Protein AF-A0A0C2N3R7-F1 (afdb_monomer)

InterPro domains:
  IPR024445 ISXO2-like transposase domain [PF12762] (5-92)
  IPR024445 ISXO2-like transposase domain [SM01126] (2-96)
  IPR053164 IS1016-like transposase [PTHR47163] (2-93)

Structure (mmCIF, N/CA/C/O backbone):
data_AF-A0A0C2N3R7-F1
#
_entry.id   AF-A0A0C2N3R7-F1
#
loop_
_atom_site.group_PDB
_atom_site.id
_atom_site.type_symbol
_atom_site.label_atom_id
_atom_site.label_alt_id
_atom_site.label_comp_id
_atom_site.label_asym_id
_atom_site.label_entity_id
_atom_site.label_seq_id
_atom_site.pdbx_PDB_ins_code
_atom_site.Cartn_x
_atom_site.Cartn_y
_atom_site.Cartn_z
_atom_site.occupancy
_atom_site.B_iso_or_equiv
_atom_site.auth_seq_id
_atom_site.auth_comp_id
_atom_site.auth_asym_id
_atom_site.auth_atom_id
_atom_site.pdbx_PDB_model_num
ATOM 1 N N . MET A 1 1 ? 45.108 13.022 -2.548 1.00 35.56 1 MET A N 1
ATOM 2 C CA . MET A 1 1 ? 44.192 12.425 -3.546 1.00 35.56 1 MET A CA 1
ATOM 3 C C . MET A 1 1 ? 43.636 11.124 -2.966 1.00 35.56 1 MET A C 1
ATOM 5 O O . MET A 1 1 ? 44.212 10.068 -3.182 1.00 35.56 1 MET A O 1
ATOM 9 N N . GLY A 1 2 ? 42.599 11.207 -2.127 1.00 42.78 2 GLY A N 1
ATOM 10 C CA . GLY A 1 2 ? 42.003 10.032 -1.479 1.00 42.78 2 GLY A CA 1
ATOM 11 C C . GLY A 1 2 ? 40.991 9.378 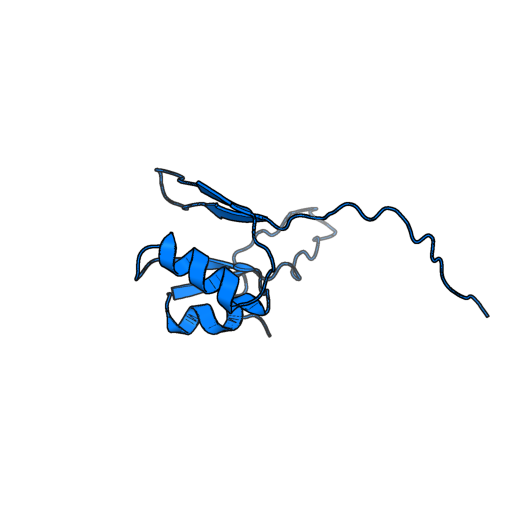-2.412 1.00 42.78 2 GLY A C 1
ATOM 12 O O . GLY A 1 2 ? 40.059 10.044 -2.853 1.00 42.78 2 GLY A O 1
ATOM 13 N N . LYS A 1 3 ? 41.196 8.104 -2.755 1.00 43.44 3 LYS A N 1
ATOM 14 C CA . LYS A 1 3 ? 40.253 7.316 -3.555 1.00 43.44 3 LYS A CA 1
ATOM 15 C C . LYS A 1 3 ? 39.644 6.232 -2.672 1.00 43.44 3 LYS A C 1
ATOM 17 O O . LYS A 1 3 ? 40.342 5.574 -1.908 1.00 43.44 3 LYS A O 1
ATOM 22 N N . ASN A 1 4 ? 38.321 6.155 -2.754 1.00 47.75 4 ASN A N 1
ATOM 23 C CA . ASN A 1 4 ? 37.422 5.522 -1.801 1.00 47.75 4 ASN A CA 1
ATOM 24 C C . ASN A 1 4 ? 37.512 3.992 -1.741 1.00 47.75 4 ASN A C 1
ATOM 26 O O . ASN A 1 4 ? 37.744 3.310 -2.736 1.00 47.75 4 ASN A O 1
ATOM 30 N N . LYS A 1 5 ? 37.205 3.515 -0.532 1.00 52.19 5 LYS A N 1
ATOM 31 C CA . LYS A 1 5 ? 36.884 2.157 -0.082 1.00 52.19 5 LYS A CA 1
ATOM 32 C C . LYS A 1 5 ? 35.940 1.430 -1.050 1.00 52.19 5 LYS A C 1
ATOM 34 O O . LYS A 1 5 ? 34.788 1.827 -1.209 1.00 52.19 5 LYS A O 1
ATOM 39 N N . GLN A 1 6 ? 36.417 0.349 -1.659 1.00 51.03 6 GLN A N 1
ATOM 40 C CA . GLN A 1 6 ? 35.585 -0.621 -2.372 1.00 51.03 6 GLN A CA 1
ATOM 41 C C . GLN A 1 6 ? 35.993 -2.035 -1.963 1.00 51.03 6 GLN A C 1
ATOM 43 O O . GLN A 1 6 ? 36.604 -2.758 -2.740 1.00 51.03 6 GLN A O 1
ATOM 48 N N . ASP A 1 7 ? 35.606 -2.436 -0.753 1.00 45.16 7 ASP A N 1
ATOM 49 C CA . ASP A 1 7 ? 35.416 -3.858 -0.469 1.00 45.16 7 ASP A CA 1
ATOM 50 C C . ASP A 1 7 ? 34.040 -4.252 -1.004 1.00 45.16 7 ASP A C 1
ATOM 52 O O . ASP A 1 7 ? 33.001 -4.076 -0.365 1.00 45.16 7 ASP A O 1
ATOM 56 N N . ARG A 1 8 ? 34.042 -4.709 -2.257 1.00 53.34 8 ARG A N 1
ATOM 57 C CA . ARG A 1 8 ? 32.922 -5.403 -2.888 1.00 53.34 8 ARG A CA 1
ATOM 58 C C . ARG A 1 8 ? 33.077 -6.889 -2.603 1.00 53.34 8 ARG A C 1
ATOM 60 O O . ARG A 1 8 ? 34.073 -7.465 -3.024 1.00 53.34 8 ARG A O 1
ATOM 67 N N . GLY A 1 9 ? 32.054 -7.525 -2.034 1.00 50.56 9 GLY A N 1
ATOM 68 C CA . GLY A 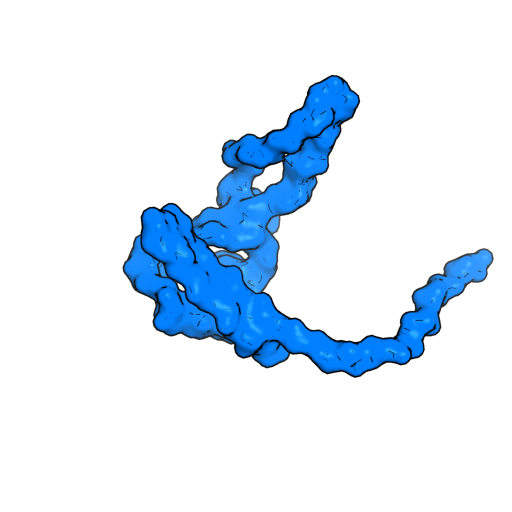1 9 ? 31.873 -8.953 -2.300 1.00 50.56 9 GLY A CA 1
ATOM 69 C C . GLY A 1 9 ? 31.274 -9.803 -1.195 1.00 50.56 9 GLY A C 1
ATOM 70 O O . GLY A 1 9 ? 31.885 -10.779 -0.798 1.00 50.56 9 GLY A O 1
ATOM 71 N N . HIS A 1 10 ? 30.037 -9.522 -0.795 1.00 49.59 10 HIS A N 1
ATOM 72 C CA . HIS A 1 10 ? 29.099 -10.605 -0.500 1.00 49.59 10 HIS A CA 1
ATOM 73 C C . HIS A 1 10 ? 27.800 -10.269 -1.229 1.00 49.59 10 HIS A C 1
ATOM 75 O O . HIS A 1 10 ? 27.057 -9.384 -0.798 1.00 49.59 10 HIS A O 1
ATOM 81 N N . SER A 1 11 ? 27.536 -10.925 -2.365 1.00 54.06 11 SER A N 1
ATOM 82 C CA . SER A 1 11 ? 26.206 -10.889 -2.976 1.00 54.06 11 SER A CA 1
ATOM 83 C C . SER A 1 11 ? 25.269 -11.721 -2.103 1.00 54.06 11 SER A C 1
ATOM 85 O O . SER A 1 11 ? 24.961 -12.875 -2.393 1.00 54.06 11 SER A O 1
ATOM 87 N N . VAL A 1 12 ? 24.840 -11.154 -0.980 1.00 59.28 12 VAL A N 1
ATOM 88 C CA . VAL A 1 12 ? 23.605 -11.614 -0.354 1.00 59.28 12 VAL A CA 1
ATOM 89 C C . VAL A 1 12 ? 22.521 -11.365 -1.391 1.00 59.28 12 VAL A C 1
ATOM 91 O O . VAL A 1 12 ? 22.350 -10.227 -1.830 1.00 59.28 12 VAL A O 1
ATOM 94 N N . ASN A 1 13 ? 21.853 -12.425 -1.834 1.00 63.44 13 ASN A N 1
ATOM 95 C CA . ASN A 1 13 ? 20.654 -12.302 -2.644 1.00 63.44 13 ASN A CA 1
ATOM 96 C C . ASN A 1 13 ? 19.612 -11.611 -1.752 1.00 63.44 13 ASN A C 1
ATOM 98 O O . ASN A 1 13 ? 19.046 -12.232 -0.854 1.00 63.44 13 ASN A O 1
ATOM 102 N N . ARG A 1 14 ? 19.508 -10.282 -1.855 1.00 72.62 14 ARG A N 1
ATOM 103 C CA . ARG A 1 14 ? 18.662 -9.482 -0.968 1.00 72.62 14 ARG A CA 1
ATOM 104 C C . ARG A 1 14 ? 17.244 -9.545 -1.510 1.00 72.62 14 ARG A C 1
ATOM 106 O O . ARG A 1 14 ? 16.927 -8.838 -2.461 1.00 72.62 14 ARG A O 1
ATOM 113 N N . ALA A 1 15 ? 16.426 -10.386 -0.890 1.00 85.88 15 ALA A N 1
ATOM 114 C CA . ALA A 1 15 ? 14.985 -10.348 -1.062 1.00 85.88 15 ALA A CA 1
ATOM 115 C C . ALA A 1 15 ? 14.445 -9.014 -0.526 1.00 85.88 15 ALA A C 1
ATOM 117 O O . ALA A 1 15 ? 14.855 -8.548 0.543 1.00 85.88 15 ALA A O 1
ATOM 118 N N . TRP A 1 16 ? 13.540 -8.393 -1.276 1.00 90.88 16 TRP A N 1
ATOM 119 C CA . TRP A 1 16 ? 12.756 -7.265 -0.793 1.00 90.88 16 TRP A CA 1
ATOM 120 C C . TRP A 1 16 ? 11.453 -7.799 -0.220 1.00 90.88 16 TRP A C 1
ATOM 122 O O . TRP A 1 16 ? 10.860 -8.711 -0.783 1.00 90.88 16 TRP A O 1
ATOM 132 N N . VAL A 1 17 ? 10.996 -7.224 0.885 1.00 92.31 17 VAL A N 1
ATOM 133 C CA . VAL A 1 17 ? 9.706 -7.572 1.484 1.00 92.31 17 VAL A CA 1
ATOM 134 C C . VAL A 1 17 ? 8.897 -6.296 1.621 1.00 92.31 17 VAL A C 1
ATOM 136 O O . VAL A 1 17 ? 9.383 -5.312 2.180 1.00 92.31 17 VAL A O 1
ATOM 139 N N . HIS A 1 18 ? 7.677 -6.320 1.097 1.00 92.94 18 HIS A N 1
ATOM 140 C CA . HIS A 1 18 ? 6.660 -5.312 1.358 1.00 92.94 18 HIS A CA 1
ATOM 141 C C . HIS A 1 18 ? 5.817 -5.763 2.547 1.00 92.94 18 HIS A C 1
ATOM 143 O O . HIS A 1 18 ? 5.388 -6.917 2.601 1.00 92.94 18 HIS A O 1
ATOM 149 N N . GLY A 1 19 ? 5.617 -4.874 3.515 1.00 93.94 19 GLY A N 1
ATOM 150 C CA . GLY A 1 19 ? 4.902 -5.184 4.744 1.00 93.94 19 GLY A CA 1
ATOM 151 C C . GLY A 1 19 ? 3.931 -4.075 5.099 1.00 93.94 19 GLY A C 1
ATOM 152 O O . GLY A 1 19 ? 4.353 -2.932 5.259 1.00 93.94 19 GLY A O 1
ATOM 153 N N . ASP A 1 20 ? 2.664 -4.435 5.272 1.00 94.44 20 ASP A N 1
ATOM 154 C CA . ASP A 1 20 ? 1.608 -3.517 5.689 1.00 94.44 20 ASP A CA 1
ATOM 155 C C . ASP A 1 20 ? 0.947 -4.009 6.974 1.00 94.44 20 ASP A C 1
ATOM 157 O O . ASP A 1 20 ? 0.832 -5.211 7.235 1.00 94.44 20 ASP A O 1
ATOM 161 N N . VAL A 1 21 ? 0.501 -3.044 7.777 1.00 94.38 21 VAL A N 1
ATOM 162 C CA . VAL A 1 21 ? -0.218 -3.282 9.025 1.00 94.38 21 VAL A CA 1
ATOM 163 C C . VAL A 1 21 ? -1.467 -2.416 9.080 1.00 94.38 21 VAL A C 1
ATOM 165 O O . VAL A 1 21 ? -1.424 -1.197 8.898 1.00 94.38 21 VAL A O 1
ATOM 168 N N . GLU A 1 22 ? -2.588 -3.057 9.367 1.00 93.44 22 GLU A N 1
ATOM 169 C CA . GLU A 1 22 ? -3.859 -2.403 9.609 1.00 93.44 22 GLU A CA 1
ATOM 170 C C . GLU A 1 22 ? -3.823 -1.692 10.969 1.00 93.44 22 GLU A C 1
ATOM 172 O O . GLU A 1 22 ? -3.461 -2.272 11.995 1.00 93.44 22 GLU A O 1
ATOM 177 N N . ARG A 1 23 ? -4.198 -0.409 10.990 1.00 90.69 23 ARG A N 1
ATOM 178 C CA . ARG A 1 23 ? -4.218 0.423 12.207 1.00 90.69 23 ARG A CA 1
ATOM 179 C C . ARG A 1 23 ? -5.594 0.455 12.879 1.00 90.69 23 ARG A C 1
ATOM 181 O O . ARG A 1 23 ? -6.016 1.499 13.369 1.00 90.69 23 ARG A O 1
ATOM 188 N N . THR A 1 24 ? -6.282 -0.677 12.894 1.00 91.06 24 THR A N 1
ATOM 189 C CA . THR A 1 24 ? -7.538 -0.896 13.624 1.00 91.06 24 THR A CA 1
ATOM 190 C C . THR A 1 24 ? -7.288 -1.775 14.855 1.00 91.06 24 THR A C 1
ATOM 192 O O . THR A 1 24 ? -6.139 -2.083 15.189 1.00 91.06 24 THR A O 1
ATOM 195 N N . GLU A 1 25 ? -8.343 -2.177 15.565 1.00 92.25 25 GLU A N 1
ATOM 196 C CA . GLU A 1 25 ? -8.218 -3.096 16.702 1.00 92.25 25 GLU A CA 1
ATOM 197 C C . GLU A 1 25 ? -7.791 -4.504 16.266 1.00 92.25 25 GLU A C 1
ATOM 199 O O . GLU A 1 25 ? -7.069 -5.183 16.997 1.00 92.25 25 GLU A O 1
ATOM 204 N N . GLU A 1 26 ? -8.160 -4.914 15.050 1.00 93.00 26 GLU A N 1
ATOM 205 C CA . GLU A 1 26 ? -7.861 -6.229 14.485 1.00 93.00 26 GLU A CA 1
ATOM 206 C C . GLU A 1 26 ? -6.378 -6.406 14.138 1.00 93.00 26 GLU A C 1
ATOM 208 O O . GLU A 1 26 ? -5.888 -7.537 14.138 1.00 93.00 26 GLU A O 1
ATOM 213 N N . ARG A 1 27 ? -5.660 -5.305 13.857 1.00 91.12 27 ARG A N 1
ATOM 214 C CA . ARG A 1 27 ? -4.201 -5.265 13.624 1.00 91.12 27 ARG A CA 1
ATOM 215 C C . ARG A 1 27 ? -3.696 -6.323 12.641 1.00 91.12 27 ARG A C 1
ATOM 217 O O . ARG A 1 27 ? -2.650 -6.941 12.859 1.00 91.12 27 ARG A O 1
ATOM 224 N N . ARG A 1 28 ? -4.439 -6.557 11.560 1.00 93.44 28 ARG A N 1
ATOM 225 C CA . ARG A 1 28 ? -4.029 -7.514 10.529 1.00 93.44 28 ARG A CA 1
ATOM 226 C C . ARG A 1 28 ? -2.742 -7.038 9.871 1.00 93.44 28 ARG A C 1
ATOM 228 O O . ARG A 1 28 ? -2.533 -5.842 9.683 1.00 93.44 28 ARG A O 1
ATOM 235 N N . LEU A 1 29 ? -1.879 -7.981 9.521 1.00 94.56 29 LEU A N 1
ATOM 236 C CA . LEU A 1 29 ? -0.610 -7.694 8.867 1.00 94.56 29 LEU A CA 1
ATOM 237 C C . LEU A 1 29 ? -0.370 -8.680 7.734 1.00 94.56 29 LEU A C 1
ATOM 239 O O . LEU A 1 29 ? -0.757 -9.847 7.827 1.00 94.56 29 LEU A O 1
ATOM 243 N N . PHE A 1 30 ? 0.303 -8.218 6.689 1.00 93.50 30 PHE A N 1
ATOM 244 C CA . PHE A 1 30 ? 0.822 -9.094 5.651 1.00 93.50 30 PHE A CA 1
ATOM 245 C C . PHE A 1 30 ? 2.246 -8.700 5.280 1.00 93.50 30 PHE A C 1
ATOM 247 O O . PHE A 1 30 ? 2.638 -7.539 5.375 1.00 93.50 30 PHE A O 1
ATOM 254 N N . LEU A 1 31 ? 3.020 -9.709 4.889 1.00 95.00 31 LEU A N 1
ATOM 255 C CA . LEU A 1 31 ? 4.418 -9.609 4.493 1.00 95.00 31 LEU A CA 1
ATOM 256 C C . LEU A 1 31 ? 4.560 -10.387 3.191 1.00 95.00 31 LEU A C 1
ATOM 258 O O . LEU A 1 31 ? 4.283 -11.586 3.158 1.00 95.00 31 LEU A O 1
ATO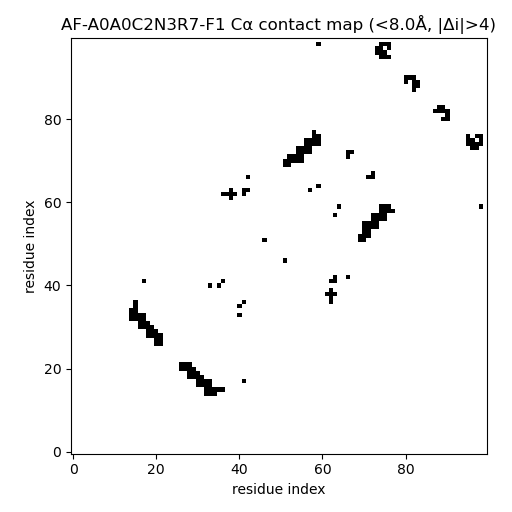M 262 N N . ILE A 1 32 ? 4.947 -9.704 2.122 1.00 94.12 32 ILE A N 1
ATOM 263 C CA . ILE A 1 32 ? 5.042 -10.284 0.783 1.00 94.12 32 ILE A CA 1
ATOM 264 C C . ILE A 1 32 ? 6.445 -10.027 0.259 1.00 94.12 32 ILE A C 1
ATOM 266 O O . ILE A 1 32 ? 6.897 -8.885 0.211 1.00 94.12 32 ILE A O 1
ATOM 270 N N . GLU A 1 33 ? 7.141 -11.094 -0.125 1.00 94.62 33 GLU A N 1
ATOM 271 C CA . GLU A 1 33 ? 8.391 -10.965 -0.865 1.00 94.62 33 GLU A CA 1
ATOM 272 C C . GLU A 1 33 ? 8.097 -10.395 -2.256 1.00 94.62 33 GLU A C 1
ATOM 274 O O . GLU A 1 33 ? 7.210 -10.878 -2.962 1.00 94.62 33 GLU A O 1
ATOM 279 N N . VAL A 1 34 ? 8.835 -9.357 -2.643 1.00 93.06 34 VAL A N 1
ATOM 280 C CA . VAL A 1 34 ? 8.652 -8.658 -3.913 1.00 93.06 34 VAL A CA 1
ATOM 281 C C . VAL A 1 34 ? 9.919 -8.741 -4.760 1.00 93.06 34 VAL A C 1
ATOM 283 O O . VAL A 1 34 ? 11.026 -8.587 -4.234 1.00 93.06 34 VAL A O 1
ATOM 286 N N . PRO A 1 35 ? 9.787 -8.955 -6.081 1.00 90.50 35 PRO A N 1
ATOM 287 C CA . PRO A 1 35 ? 10.941 -9.023 -6.974 1.00 90.50 35 PRO A CA 1
ATOM 288 C C . PRO A 1 35 ? 11.629 -7.658 -7.122 1.00 90.50 35 PRO A C 1
ATOM 290 O O . PRO A 1 35 ? 12.841 -7.582 -7.323 1.00 90.50 35 PRO A O 1
ATOM 293 N N . ASP A 1 36 ? 10.864 -6.572 -6.991 1.00 91.12 36 ASP A N 1
ATOM 294 C CA . ASP A 1 36 ? 11.338 -5.198 -7.049 1.00 91.12 36 ASP A CA 1
ATOM 295 C C . ASP A 1 36 ? 10.431 -4.256 -6.242 1.00 91.12 36 ASP A C 1
ATOM 297 O O . ASP A 1 36 ? 9.377 -4.638 -5.738 1.00 91.12 36 ASP A O 1
ATOM 301 N N . ARG A 1 37 ? 10.864 -3.000 -6.110 1.00 90.88 37 ARG A N 1
ATOM 302 C CA . ARG A 1 37 ? 10.123 -1.929 -5.425 1.00 90.88 37 ARG A CA 1
ATOM 303 C C . ARG A 1 37 ? 9.540 -0.917 -6.410 1.00 90.88 37 ARG A C 1
ATOM 305 O O . ARG A 1 37 ? 9.483 0.277 -6.105 1.00 90.88 37 ARG A O 1
ATOM 312 N N . THR A 1 38 ? 9.213 -1.349 -7.626 1.00 92.94 38 THR A N 1
ATOM 313 C CA . THR A 1 38 ? 8.592 -0.458 -8.609 1.00 92.94 38 THR A CA 1
ATOM 314 C C . THR A 1 38 ? 7.183 -0.086 -8.163 1.00 92.94 38 THR A C 1
ATOM 316 O O . THR A 1 38 ? 6.527 -0.824 -7.430 1.00 92.94 38 THR A O 1
ATOM 319 N N . GLU A 1 39 ? 6.712 1.073 -8.612 1.00 92.56 39 GLU A N 1
ATOM 320 C CA . GLU A 1 39 ? 5.341 1.521 -8.365 1.00 92.56 39 GLU A CA 1
ATOM 321 C C . GLU A 1 39 ? 4.313 0.479 -8.815 1.00 92.56 39 GLU A C 1
ATOM 323 O O . GLU A 1 39 ? 3.398 0.169 -8.062 1.00 92.56 39 GLU A O 1
ATOM 328 N N . ALA A 1 40 ? 4.494 -0.117 -9.998 1.00 94.25 40 ALA A N 1
ATOM 329 C CA . ALA A 1 40 ? 3.575 -1.120 -10.529 1.00 94.25 40 ALA A CA 1
ATOM 330 C C . ALA A 1 40 ? 3.447 -2.340 -9.600 1.00 94.25 40 ALA A C 1
ATOM 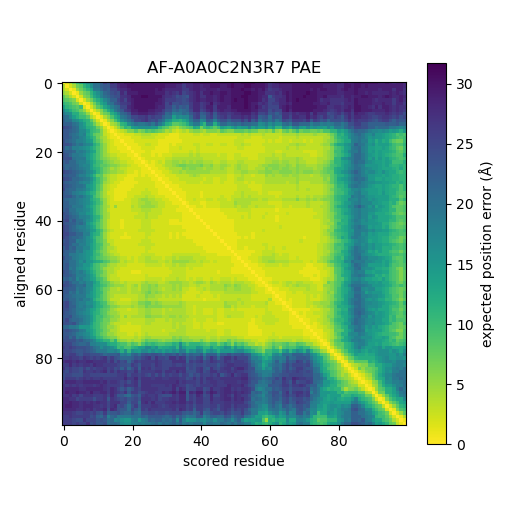332 O O . ALA A 1 40 ? 2.330 -2.770 -9.305 1.00 94.25 40 ALA A O 1
ATOM 333 N N . THR A 1 41 ? 4.573 -2.861 -9.101 1.00 94.31 41 THR A N 1
ATOM 334 C CA . THR A 1 41 ? 4.595 -3.994 -8.165 1.00 94.31 41 THR A CA 1
ATOM 335 C C . THR A 1 41 ? 3.902 -3.640 -6.851 1.00 94.31 41 THR A C 1
ATOM 337 O O . THR A 1 41 ? 3.003 -4.359 -6.413 1.00 94.31 41 THR A O 1
ATOM 340 N N . LEU A 1 42 ? 4.271 -2.512 -6.235 1.00 94.12 42 LEU A N 1
ATOM 341 C CA . LEU A 1 42 ? 3.723 -2.105 -4.936 1.00 94.12 42 LEU A CA 1
ATOM 342 C C . LEU A 1 42 ? 2.234 -1.749 -5.026 1.00 94.12 42 LEU A C 1
ATOM 344 O O . LEU A 1 42 ? 1.446 -2.193 -4.195 1.00 94.12 42 LEU A O 1
ATOM 348 N N . LEU A 1 43 ? 1.821 -1.020 -6.063 1.00 93.31 43 LEU A N 1
ATOM 349 C CA . LEU A 1 43 ? 0.419 -0.679 -6.295 1.00 93.31 43 LEU A CA 1
ATOM 350 C C . LEU A 1 43 ? -0.432 -1.929 -6.557 1.00 93.31 43 LEU A C 1
ATOM 352 O O . LEU A 1 43 ? -1.559 -2.012 -6.071 1.00 93.31 43 LEU A O 1
ATOM 356 N N . GLY A 1 44 ? 0.099 -2.910 -7.294 1.00 94.38 44 GLY A N 1
ATOM 357 C CA . GLY A 1 44 ? -0.573 -4.1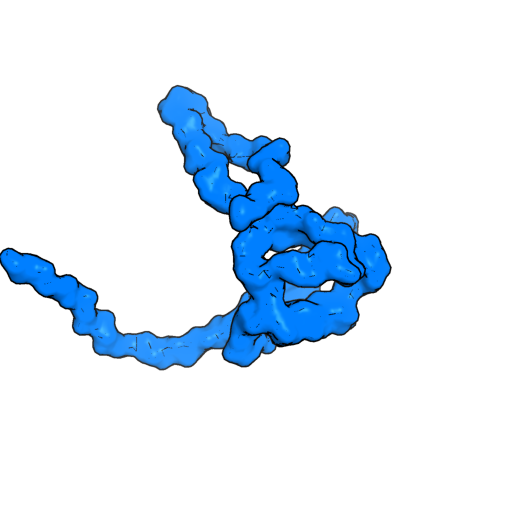91 -7.523 1.00 94.38 44 GLY A CA 1
ATOM 358 C C . GLY A 1 44 ? -0.825 -4.956 -6.223 1.00 94.38 44 GLY A C 1
ATOM 359 O O . GLY A 1 44 ? -1.933 -5.450 -5.997 1.00 94.38 44 GLY A O 1
ATOM 360 N N . ILE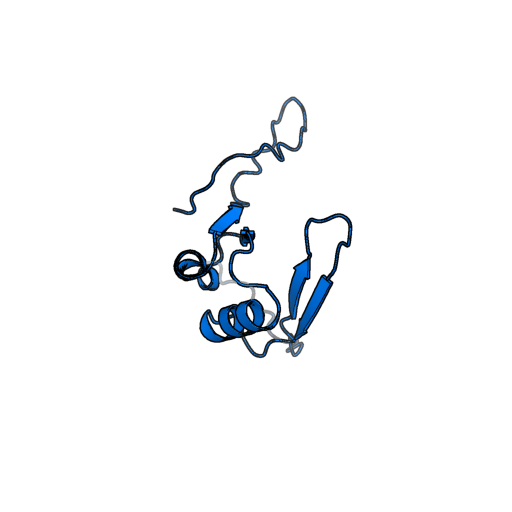 A 1 45 ? 0.171 -4.992 -5.336 1.00 95.31 45 ILE A N 1
ATOM 361 C CA . ILE A 1 45 ? 0.054 -5.613 -4.010 1.00 95.31 45 ILE A CA 1
ATOM 362 C C . ILE A 1 45 ? -0.979 -4.873 -3.162 1.00 95.31 45 ILE A C 1
ATOM 364 O O . ILE A 1 45 ? -1.915 -5.492 -2.657 1.00 95.31 45 ILE A O 1
ATOM 368 N N . ILE A 1 46 ? -0.867 -3.548 -3.066 1.00 94.62 46 ILE A N 1
ATOM 369 C CA . ILE A 1 46 ? -1.792 -2.720 -2.287 1.00 94.62 46 ILE A CA 1
ATOM 370 C C . ILE A 1 46 ? -3.231 -2.928 -2.765 1.00 94.62 46 ILE A C 1
ATOM 372 O O . ILE A 1 46 ? -4.104 -3.202 -1.955 1.00 94.62 46 ILE A O 1
ATOM 376 N N . ARG A 1 47 ? -3.495 -2.910 -4.074 1.00 94.06 47 ARG A N 1
ATOM 377 C CA . ARG A 1 47 ? -4.851 -3.140 -4.609 1.00 94.06 47 ARG A CA 1
ATOM 378 C C . ARG A 1 47 ? -5.404 -4.534 -4.351 1.00 94.06 47 ARG A C 1
ATOM 380 O O . ARG A 1 47 ? -6.618 -4.700 -4.293 1.00 94.06 47 ARG A O 1
ATOM 387 N N . THR A 1 48 ? -4.530 -5.524 -4.221 1.00 95.50 48 THR A N 1
ATOM 388 C CA . THR A 1 48 ? -4.932 -6.906 -3.943 1.00 95.50 48 THR A CA 1
ATOM 389 C C . THR A 1 48 ? -5.306 -7.092 -2.473 1.00 95.50 48 THR A C 1
ATOM 391 O O . THR A 1 48 ? -6.224 -7.849 -2.165 1.00 95.50 48 THR A O 1
ATOM 394 N N . HIS A 1 49 ? -4.613 -6.399 -1.565 1.00 93.69 49 HIS A N 1
ATOM 395 C CA . HIS A 1 49 ? -4.714 -6.641 -0.123 1.00 93.69 49 HIS A CA 1
ATOM 396 C C . HIS A 1 49 ? -5.403 -5.524 0.672 1.00 93.69 49 HIS A C 1
ATOM 398 O O . HIS A 1 49 ? -5.842 -5.765 1.795 1.00 93.69 49 HIS A O 1
ATOM 404 N N . VAL A 1 50 ? -5.529 -4.321 0.110 1.00 92.62 50 VAL A N 1
ATOM 405 C CA . VAL A 1 50 ? -6.125 -3.147 0.755 1.00 92.62 50 VAL A CA 1
ATOM 406 C C . VAL A 1 50 ? -7.449 -2.803 0.087 1.00 92.62 50 VAL A C 1
ATOM 408 O O . VAL A 1 50 ? -7.525 -2.566 -1.122 1.00 92.62 50 VAL A O 1
ATOM 411 N N . LEU A 1 51 ? -8.501 -2.731 0.901 1.00 92.50 51 LEU A N 1
ATOM 412 C CA . LEU A 1 51 ? -9.850 -2.437 0.432 1.00 92.50 51 LEU A CA 1
ATOM 413 C C . LEU A 1 51 ? -9.935 -1.034 -0.199 1.00 92.50 51 LEU A C 1
ATOM 415 O O . LEU A 1 51 ? -9.370 -0.083 0.354 1.00 92.50 51 LEU A O 1
ATOM 419 N N . PRO A 1 52 ? -10.672 -0.864 -1.312 1.00 92.25 52 PRO A N 1
ATOM 420 C CA . PRO A 1 52 ? -10.955 0.454 -1.877 1.00 92.25 52 PRO A CA 1
ATOM 421 C C . PRO A 1 52 ? -11.565 1.405 -0.840 1.00 92.25 52 PRO A C 1
ATOM 423 O O . PRO A 1 52 ? -12.414 1.002 -0.047 1.00 92.25 52 PRO A O 1
ATOM 426 N N . GLY A 1 53 ? -11.137 2.669 -0.848 1.00 90.31 53 GLY A N 1
ATOM 427 C CA . GLY A 1 53 ? -11.582 3.678 0.123 1.00 90.31 53 GLY A CA 1
ATOM 428 C C . GLY A 1 53 ? -10.850 3.645 1.472 1.00 90.31 53 GLY A C 1
ATOM 429 O O . GLY A 1 53 ? -11.139 4.469 2.335 1.00 90.31 53 GLY A O 1
ATOM 430 N N . SER A 1 54 ? -9.887 2.736 1.660 1.00 92.75 54 SER A N 1
ATOM 431 C CA . SER A 1 54 ? -9.017 2.734 2.844 1.00 92.75 54 SER A CA 1
ATOM 432 C C . SER A 1 54 ? -8.072 3.940 2.858 1.00 92.75 54 SER A C 1
ATOM 434 O O . SER A 1 54 ? -7.671 4.448 1.807 1.00 92.75 54 SER A O 1
ATOM 436 N N . ILE A 1 55 ? -7.662 4.353 4.059 1.00 94.50 55 ILE A N 1
ATOM 437 C CA . ILE A 1 55 ? -6.625 5.371 4.255 1.00 94.50 55 ILE A CA 1
ATOM 438 C C . ILE A 1 55 ? -5.270 4.674 4.361 1.00 94.50 55 ILE A C 1
ATOM 440 O O . ILE A 1 55 ? -5.065 3.849 5.252 1.00 94.50 55 ILE A O 1
ATOM 444 N N . ILE A 1 56 ? -4.335 5.029 3.484 1.00 93.88 56 ILE A N 1
ATOM 445 C CA . ILE A 1 56 ? -2.986 4.458 3.472 1.00 93.88 56 ILE A CA 1
ATOM 446 C C . ILE A 1 56 ? -1.997 5.480 4.028 1.00 93.88 56 ILE A C 1
ATOM 448 O O . ILE A 1 56 ? -2.039 6.655 3.674 1.00 93.88 56 ILE A O 1
ATOM 452 N N . MET A 1 57 ? -1.086 5.028 4.893 1.00 92.19 57 MET A N 1
ATOM 453 C CA . MET A 1 57 ? -0.005 5.851 5.433 1.00 92.19 57 MET A CA 1
ATOM 454 C C . MET A 1 57 ? 1.349 5.222 5.097 1.00 92.19 57 MET A C 1
ATOM 456 O O . MET A 1 57 ? 1.695 4.206 5.695 1.00 92.19 57 MET A O 1
ATOM 460 N N . THR A 1 58 ? 2.122 5.818 4.186 1.00 90.62 58 THR A N 1
ATOM 461 C CA . THR A 1 58 ? 3.468 5.324 3.813 1.00 90.62 58 THR A CA 1
ATOM 462 C C . THR A 1 58 ? 4.540 6.382 4.045 1.00 90.62 58 THR A C 1
ATOM 464 O O . THR A 1 58 ? 4.240 7.526 4.378 1.00 90.62 58 THR A O 1
ATOM 467 N N . ASP A 1 59 ? 5.808 6.024 3.867 1.00 85.94 59 ASP A N 1
ATOM 468 C CA . ASP A 1 59 ? 6.882 7.009 3.753 1.00 85.94 59 ASP A CA 1
ATOM 469 C C . ASP A 1 59 ? 6.816 7.764 2.407 1.00 85.94 59 ASP A C 1
ATOM 471 O O . ASP A 1 59 ? 6.021 7.444 1.518 1.00 85.94 59 ASP A O 1
ATOM 475 N N . CYS A 1 60 ? 7.668 8.781 2.254 1.00 84.06 60 CYS A N 1
ATOM 476 C CA . CYS A 1 60 ? 7.827 9.568 1.024 1.00 84.06 60 CYS A CA 1
ATOM 477 C C . CYS A 1 60 ? 8.572 8.820 -0.105 1.00 84.06 60 CYS A C 1
ATOM 479 O O . CYS A 1 60 ? 9.326 9.429 -0.869 1.00 84.06 60 CYS A O 1
ATOM 481 N N . PHE A 1 61 ? 8.444 7.494 -0.211 1.00 86.44 61 PHE A N 1
ATOM 482 C CA . PHE A 1 61 ? 9.120 6.748 -1.267 1.00 86.44 61 PHE A CA 1
ATOM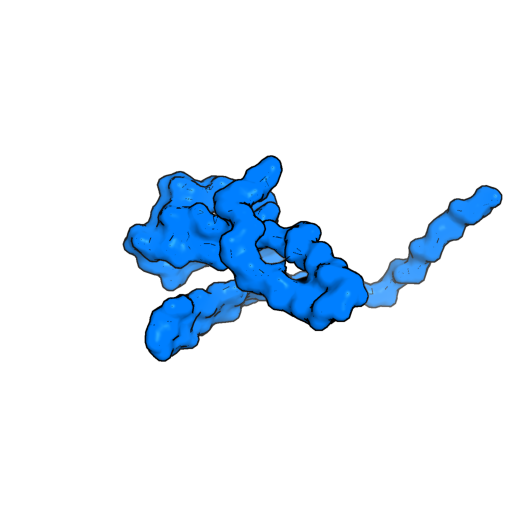 483 C C . PHE A 1 61 ? 8.473 7.003 -2.637 1.00 86.44 61 PHE A C 1
ATOM 485 O O . PHE A 1 61 ? 7.255 6.955 -2.784 1.00 86.44 61 PHE A O 1
ATOM 492 N N . ARG A 1 62 ? 9.297 7.240 -3.672 1.00 85.88 62 ARG A N 1
ATOM 493 C CA . ARG A 1 62 ? 8.836 7.655 -5.015 1.00 85.88 62 ARG A CA 1
ATOM 494 C C . ARG A 1 62 ? 7.793 6.715 -5.618 1.00 85.88 62 ARG A C 1
ATOM 496 O O . ARG A 1 62 ? 6.890 7.176 -6.304 1.00 85.88 62 ARG A O 1
ATOM 503 N N . SER A 1 63 ? 7.902 5.417 -5.354 1.00 88.31 63 SER A N 1
ATOM 504 C CA . SER A 1 63 ? 6.967 4.415 -5.874 1.00 88.31 63 SER A CA 1
ATOM 505 C C . SER A 1 63 ? 5.553 4.516 -5.286 1.00 88.31 63 SER A C 1
ATOM 507 O O . SER A 1 63 ? 4.668 3.813 -5.752 1.00 88.31 63 SER A O 1
ATOM 509 N N . TYR A 1 64 ? 5.327 5.365 -4.281 1.00 89.44 64 TYR A N 1
ATOM 510 C CA . TYR A 1 64 ? 4.011 5.632 -3.698 1.00 89.44 64 TYR A CA 1
ATOM 511 C C . TYR A 1 64 ? 3.368 6.928 -4.203 1.00 89.44 64 TYR A C 1
ATOM 513 O O . TYR A 1 64 ? 2.248 7.231 -3.806 1.00 89.44 64 TYR A O 1
ATOM 521 N N . HIS A 1 65 ? 4.034 7.687 -5.080 1.00 84.75 65 HIS A N 1
ATOM 522 C CA . HIS A 1 65 ? 3.573 9.009 -5.520 1.00 84.75 65 HIS A CA 1
ATOM 523 C C . HIS A 1 65 ? 2.137 8.998 -6.078 1.00 84.75 65 HIS A C 1
ATOM 525 O O . HIS A 1 65 ? 1.332 9.866 -5.745 1.00 84.75 65 HIS A O 1
ATOM 531 N N . ASN A 1 66 ? 1.787 7.972 -6.858 1.00 87.44 66 ASN A N 1
ATOM 532 C CA . ASN A 1 66 ? 0.477 7.874 -7.507 1.00 87.44 66 ASN A CA 1
ATOM 533 C C . ASN A 1 66 ? -0.580 7.147 -6.652 1.00 87.44 66 ASN A C 1
ATOM 535 O O . ASN A 1 66 ? -1.682 6.881 -7.127 1.00 87.44 66 ASN A O 1
ATOM 539 N N . LEU A 1 67 ? -0.301 6.831 -5.377 1.00 89.31 67 LEU A N 1
ATOM 540 C CA . LEU A 1 67 ? -1.311 6.228 -4.493 1.00 89.31 67 LEU A CA 1
ATOM 541 C C . LEU A 1 67 ? -2.516 7.146 -4.264 1.00 89.31 67 LEU A C 1
ATOM 543 O O . LEU A 1 67 ? -3.630 6.642 -4.121 1.00 89.31 67 LEU A O 1
ATOM 547 N N . ASN A 1 68 ? -2.304 8.465 -4.292 1.00 88.69 68 ASN A N 1
ATOM 548 C CA . ASN A 1 68 ? -3.358 9.474 -4.160 1.00 88.69 68 ASN A CA 1
ATOM 549 C C . ASN A 1 68 ? -4.439 9.384 -5.251 1.00 88.69 68 ASN A C 1
ATOM 551 O O . ASN A 1 68 ? -5.548 9.869 -5.049 1.00 88.69 68 ASN A O 1
ATOM 555 N N . GLU A 1 69 ? -4.151 8.751 -6.393 1.00 89.56 69 GLU A N 1
ATOM 556 C CA . GLU A 1 69 ? -5.146 8.529 -7.448 1.00 89.56 69 GLU A CA 1
ATOM 557 C C . GLU A 1 69 ? -6.176 7.447 -7.075 1.00 8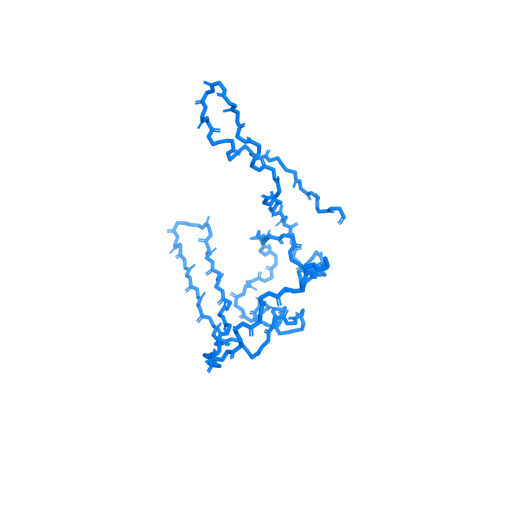9.56 69 GLU A C 1
ATOM 559 O O . GLU A 1 69 ? -7.255 7.390 -7.664 1.00 89.56 69 GLU A O 1
ATOM 564 N N . PHE A 1 70 ? -5.857 6.577 -6.109 1.00 90.44 70 PHE A N 1
ATOM 565 C CA . PHE A 1 70 ? -6.655 5.386 -5.785 1.00 90.44 70 PHE A CA 1
ATOM 566 C C . PHE A 1 70 ? -7.096 5.315 -4.321 1.00 90.44 70 PHE A C 1
ATOM 568 O O . PHE A 1 70 ? -8.108 4.682 -4.018 1.00 90.44 70 PHE A O 1
ATOM 575 N N . TYR A 1 71 ? -6.351 5.951 -3.417 1.00 93.56 71 TYR A N 1
ATOM 576 C CA . TYR A 1 71 ? -6.571 5.913 -1.975 1.00 93.56 71 TYR A CA 1
ATOM 577 C C . TYR A 1 71 ? -6.419 7.304 -1.369 1.00 93.56 71 TYR A C 1
ATOM 579 O O . TYR A 1 71 ? -5.687 8.148 -1.882 1.00 93.56 71 TYR A O 1
ATOM 587 N N . THR A 1 72 ? -7.048 7.525 -0.214 1.00 93.38 72 THR A N 1
ATOM 588 C CA . THR A 1 72 ? -6.669 8.651 0.644 1.00 93.38 72 THR A CA 1
ATOM 589 C C . THR A 1 72 ? -5.303 8.337 1.241 1.00 93.38 72 THR A C 1
ATOM 591 O O . THR A 1 72 ? -5.186 7.475 2.114 1.00 93.38 72 THR A O 1
ATOM 594 N N . HIS A 1 73 ? -4.261 8.990 0.733 1.00 91.75 73 HIS A N 1
ATOM 595 C CA . HIS A 1 73 ? -2.882 8.669 1.071 1.00 91.75 73 HIS A CA 1
ATOM 596 C C . HIS A 1 73 ? -2.239 9.791 1.884 1.00 91.75 73 HIS A C 1
ATOM 598 O O . HIS A 1 73 ? -2.276 10.962 1.521 1.00 91.75 73 HIS A O 1
ATOM 604 N N . PHE A 1 74 ? -1.655 9.415 3.020 1.00 89.12 74 PHE A N 1
ATOM 605 C CA . PHE A 1 74 ? -0.844 10.297 3.844 1.00 89.12 74 PHE A CA 1
ATOM 606 C C . PHE A 1 74 ? 0.600 9.819 3.836 1.00 89.12 74 PHE A C 1
ATOM 608 O O . PHE A 1 74 ? 0.886 8.631 3.996 1.00 89.12 74 PHE A O 1
ATOM 615 N N . THR A 1 75 ? 1.524 10.759 3.722 1.00 85.31 75 THR A N 1
ATOM 616 C CA . THR A 1 75 ? 2.951 10.463 3.733 1.00 85.31 75 THR A CA 1
ATOM 617 C C . THR A 1 75 ? 3.590 10.860 5.054 1.00 85.31 75 THR A C 1
ATOM 619 O O . THR A 1 75 ? 3.268 11.898 5.632 1.00 85.31 75 THR A O 1
ATOM 622 N N . VAL A 1 76 ? 4.528 10.047 5.531 1.00 78.25 76 VAL A N 1
ATOM 623 C CA . VAL A 1 76 ? 5.355 10.337 6.703 1.00 78.25 76 VAL A CA 1
ATOM 624 C C . VAL A 1 76 ? 6.752 10.713 6.227 1.00 78.25 76 VAL A C 1
ATOM 626 O O . VAL A 1 76 ? 7.472 9.891 5.656 1.00 78.25 76 VAL A O 1
ATOM 629 N N . ASN A 1 77 ? 7.154 11.959 6.475 1.00 72.44 77 ASN A N 1
ATOM 630 C CA . ASN A 1 77 ? 8.508 12.403 6.181 1.00 72.44 77 ASN A CA 1
ATOM 631 C C . ASN A 1 77 ? 9.447 12.108 7.366 1.00 72.44 77 ASN A C 1
ATOM 633 O O . ASN A 1 77 ? 9.366 12.736 8.422 1.00 72.44 77 ASN A O 1
ATOM 637 N N . HIS A 1 78 ? 10.371 11.163 7.182 1.00 59.19 78 HIS A N 1
ATOM 638 C CA . HIS A 1 78 ? 11.379 10.803 8.183 1.00 59.19 78 HIS A CA 1
ATOM 639 C C . HIS A 1 78 ? 12.552 11.800 8.289 1.00 59.19 78 HIS A C 1
ATOM 641 O O . HIS A 1 78 ? 13.415 11.613 9.144 1.00 59.19 78 HIS A O 1
ATOM 647 N N . SER A 1 79 ? 12.609 12.868 7.481 1.00 59.84 79 SER A N 1
ATOM 648 C CA . SER A 1 79 ? 13.678 13.879 7.574 1.00 59.84 79 SER A CA 1
ATOM 649 C C . SER A 1 79 ? 13.574 14.781 8.809 1.00 59.84 79 SER A C 1
ATOM 651 O O . SER A 1 79 ? 14.543 15.450 9.157 1.00 59.84 79 SER A O 1
ATOM 653 N N . ASN A 1 80 ? 12.421 14.799 9.485 1.00 50.72 80 ASN A N 1
ATOM 654 C CA . 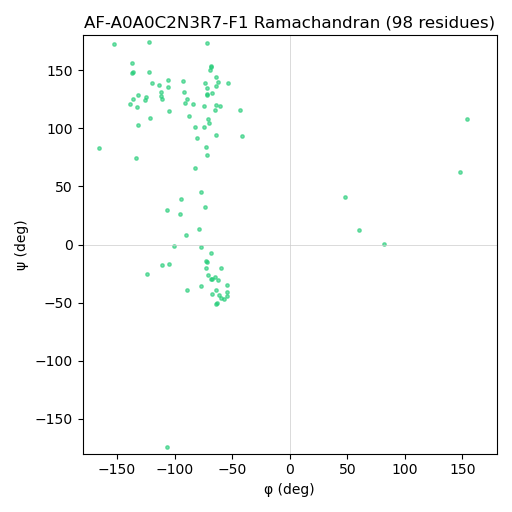ASN A 1 80 ? 12.116 15.740 10.567 1.00 50.72 80 ASN A CA 1
ATOM 655 C C . ASN A 1 80 ? 12.394 15.195 11.977 1.00 50.72 80 ASN A C 1
ATOM 657 O O . ASN A 1 80 ? 11.804 15.664 12.945 1.00 50.72 80 ASN A O 1
ATOM 661 N N . THR A 1 81 ? 13.317 14.247 12.150 1.00 51.12 81 THR A N 1
ATOM 662 C CA . THR A 1 81 ? 13.867 13.967 13.487 1.00 51.12 81 THR A CA 1
ATOM 663 C C . THR A 1 81 ? 14.973 14.970 13.815 1.00 51.12 81 THR A C 1
ATOM 665 O O . THR A 1 81 ? 16.146 14.604 13.920 1.00 51.12 81 THR A O 1
ATOM 668 N N . PHE A 1 82 ? 14.619 16.250 13.962 1.00 46.00 82 PHE A N 1
ATOM 669 C CA . PHE A 1 82 ? 15.471 17.182 14.694 1.00 46.00 82 PHE A CA 1
ATOM 670 C C . PHE A 1 82 ? 15.376 16.790 16.169 1.00 46.00 82 PHE A C 1
ATOM 672 O O . PHE A 1 82 ? 14.328 16.933 16.795 1.00 46.00 82 PHE A O 1
ATOM 679 N N . LYS A 1 83 ? 16.452 16.206 16.703 1.00 49.78 83 LYS A N 1
ATOM 680 C CA . LYS A 1 83 ? 16.584 15.991 18.144 1.00 49.78 83 LYS A CA 1
ATOM 681 C C . LYS A 1 83 ? 16.633 17.364 18.794 1.00 49.78 83 LYS A C 1
ATOM 683 O O . LYS A 1 83 ? 17.550 18.123 18.496 1.00 49.78 83 LYS A O 1
ATOM 688 N N . ASP A 1 84 ? 15.685 17.660 19.670 1.00 52.44 84 ASP A N 1
ATOM 689 C CA . ASP A 1 84 ? 15.808 18.804 20.560 1.00 52.44 84 ASP A CA 1
ATOM 690 C C . ASP A 1 84 ? 17.002 18.550 21.510 1.00 52.44 84 ASP A C 1
ATOM 692 O O . ASP A 1 84 ? 16.992 17.552 22.244 1.00 52.44 84 ASP A O 1
ATOM 696 N N . PRO A 1 85 ? 18.076 19.361 21.452 1.00 55.84 85 PRO A N 1
ATOM 697 C CA . PRO A 1 85 ? 19.293 19.105 22.217 1.00 55.84 85 PRO A CA 1
ATOM 698 C C . PRO A 1 85 ? 19.145 19.374 23.724 1.00 55.84 85 PRO A C 1
ATOM 700 O O . PRO A 1 85 ? 20.000 18.919 24.480 1.00 55.84 85 PRO A O 1
ATOM 703 N N . GLU A 1 86 ? 18.093 20.068 24.175 1.00 54.97 86 GLU A N 1
ATOM 704 C CA . GLU A 1 86 ? 17.849 20.341 25.600 1.00 54.97 86 GLU A CA 1
ATOM 705 C C . GLU A 1 86 ? 17.013 19.250 26.272 1.00 54.97 86 GLU A C 1
ATOM 707 O O . GLU A 1 86 ? 17.276 18.872 27.412 1.00 54.97 86 GLU A O 1
ATOM 712 N N . THR A 1 87 ? 16.005 18.728 25.579 1.00 61.69 87 THR A N 1
ATOM 713 C CA . THR A 1 87 ? 14.997 17.850 26.189 1.00 61.69 87 THR A CA 1
ATOM 714 C C . THR A 1 87 ? 15.172 16.381 25.825 1.00 61.69 87 THR A C 1
ATOM 716 O O . THR A 1 87 ? 14.591 15.515 26.479 1.00 61.69 87 THR A O 1
ATOM 719 N N . GLY A 1 88 ? 15.946 16.071 24.775 1.00 56.38 88 GLY A N 1
ATOM 720 C CA . GLY A 1 88 ? 16.100 14.704 24.265 1.00 56.38 88 GLY A CA 1
ATOM 721 C C . GLY A 1 88 ? 14.780 14.077 23.799 1.00 56.38 88 GLY A C 1
ATOM 722 O O . GLY A 1 88 ? 14.713 12.866 23.582 1.00 56.38 88 GLY A O 1
ATOM 723 N N . ALA A 1 89 ? 13.724 14.884 23.661 1.00 49.06 89 ALA A N 1
ATOM 724 C CA . ALA A 1 89 ? 12.399 14.414 23.326 1.00 49.06 89 ALA A CA 1
ATOM 725 C C . ALA A 1 89 ? 12.357 13.965 21.863 1.00 49.06 89 ALA A C 1
ATOM 727 O O . ALA A 1 89 ? 12.741 14.688 20.941 1.00 49.06 89 ALA A O 1
ATOM 728 N N . HIS A 1 90 ? 11.847 12.756 21.644 1.00 48.53 90 HIS A N 1
ATOM 729 C CA . HIS A 1 90 ? 11.448 12.318 20.318 1.00 48.53 90 HIS A CA 1
ATOM 730 C C . HIS A 1 90 ? 10.140 13.023 19.962 1.00 48.53 90 HIS A C 1
ATOM 732 O O . HIS A 1 90 ? 9.070 12.608 20.402 1.00 48.53 90 HIS A O 1
ATOM 738 N N . THR A 1 91 ? 10.201 14.074 19.152 1.00 42.53 91 THR A N 1
ATOM 739 C CA . THR A 1 91 ? 9.011 14.608 18.492 1.00 42.53 91 THR A CA 1
ATOM 740 C C . THR A 1 91 ? 8.591 13.638 17.387 1.00 42.53 91 THR A C 1
ATOM 742 O O . THR A 1 91 ? 8.876 13.823 16.211 1.00 42.53 91 THR A O 1
ATOM 745 N N . ASN A 1 92 ? 7.835 12.596 17.744 1.00 41.03 92 ASN A N 1
ATOM 746 C CA . ASN A 1 92 ? 6.867 11.992 16.822 1.00 41.03 92 ASN A CA 1
ATOM 747 C C . ASN A 1 92 ? 5.613 12.884 16.750 1.00 41.03 92 ASN A C 1
ATOM 749 O O . ASN A 1 92 ? 4.472 12.431 16.850 1.00 41.03 92 ASN A O 1
ATOM 753 N N . SER A 1 93 ? 5.834 14.191 16.619 1.00 40.25 93 SER A N 1
ATOM 754 C CA . SER A 1 93 ? 4.779 15.176 16.491 1.00 40.25 93 SER A CA 1
ATOM 755 C C . SER A 1 93 ? 4.226 15.060 15.080 1.00 40.25 93 SER A C 1
ATOM 757 O O . SER A 1 93 ? 4.955 15.226 14.107 1.00 40.25 93 SER A O 1
ATOM 759 N N . ARG A 1 94 ? 2.935 14.737 14.984 1.00 47.41 94 ARG A N 1
ATOM 760 C CA . ARG A 1 94 ? 2.111 14.783 13.769 1.00 47.41 94 ARG A CA 1
ATOM 761 C C . ARG A 1 94 ? 2.401 16.053 12.948 1.00 47.41 94 ARG A C 1
ATOM 763 O O . ARG A 1 94 ? 1.796 17.087 13.208 1.00 47.41 94 ARG A O 1
ATOM 770 N N . GLY A 1 95 ? 3.310 15.989 11.976 1.00 40.09 95 GLY A N 1
ATOM 771 C CA . GLY A 1 95 ? 3.776 17.191 11.284 1.00 40.09 95 GLY A CA 1
ATOM 772 C C . GLY A 1 95 ? 4.541 16.900 9.999 1.00 40.09 95 GLY A C 1
ATOM 773 O O . GLY A 1 95 ? 5.765 16.816 10.013 1.00 40.09 95 GLY A O 1
ATOM 774 N N . ASN A 1 96 ? 3.786 16.682 8.923 1.00 43.75 96 ASN A N 1
ATOM 775 C CA . ASN A 1 96 ? 3.839 17.368 7.621 1.00 43.75 96 ASN A CA 1
ATOM 776 C C . ASN A 1 96 ? 3.299 16.412 6.555 1.00 43.75 96 ASN A C 1
ATOM 778 O O . ASN A 1 96 ? 3.940 15.422 6.218 1.00 43.75 96 ASN A O 1
ATOM 782 N N . LEU A 1 97 ? 2.102 16.718 6.057 1.00 47.44 97 LEU A N 1
ATOM 783 C CA . LEU A 1 97 ? 1.341 15.898 5.112 1.00 47.44 97 LEU A CA 1
ATOM 784 C C . LEU A 1 97 ? 1.814 16.016 3.659 1.00 47.44 97 LEU A C 1
ATOM 786 O O . LEU A 1 97 ? 1.111 15.563 2.768 1.00 47.44 97 LEU A O 1
ATOM 790 N N . GLU A 1 98 ? 2.985 16.593 3.401 1.00 47.62 98 GLU A N 1
ATOM 791 C CA . GLU A 1 98 ? 3.459 16.792 2.035 1.00 47.62 98 GLU A CA 1
ATOM 792 C C . GLU A 1 98 ? 4.952 16.477 1.944 1.00 47.62 98 GLU A C 1
ATOM 794 O O . GLU A 1 98 ? 5.787 17.050 2.654 1.00 47.62 98 GLU A O 1
ATOM 799 N N . CYS A 1 99 ? 5.269 15.510 1.085 1.00 49.28 99 CYS A N 1
ATOM 800 C CA . CYS A 1 99 ? 6.613 15.312 0.567 1.00 49.28 99 CYS A CA 1
ATOM 801 C C . CYS A 1 99 ? 6.899 16.425 -0.463 1.00 49.28 99 CYS A C 1
ATOM 803 O O . CYS A 1 99 ? 5.992 16.751 -1.230 1.00 49.28 99 CYS A O 1
ATOM 805 N N . PRO A 1 100 ? 8.107 17.014 -0.475 1.00 49.94 100 PRO A N 1
ATOM 806 C CA . PRO A 1 100 ? 8.504 18.006 -1.476 1.00 49.94 100 PRO A CA 1
ATOM 807 C C . PRO A 1 100 ? 8.592 17.430 -2.896 1.00 49.94 100 PRO A C 1
ATOM 809 O O . PRO A 1 100 ? 8.792 16.198 -3.032 1.00 49.94 100 PRO A O 1
#

Mean predicted aligned error: 12.21 Å

Nearest PDB structures (foldseek):
  7qpe-assembly1_A  TM=6.807E-01  e=9.792E-01  Arabidopsis thaliana
  7qx8-assembly3_L  TM=6.739E-01  e=1.367E+00  Arabidopsis thaliana
  7egi-assembly1_A  TM=2.945E-01  e=3.255E+00  Homo sapiens
  8wak-assembly1_A  TM=2.945E-01  e=3.255E+00  Homo sapiens
  7egh-assembly1_A  TM=2.945E-01  e=3.255E+00  Homo sapiens

Secondary structure (DSSP, 8-state):
---------------EEEEEE--SSS--EEEEEES---HHHHHHHHHHHS-TT-EEEEES-GGGGGGGGTSEEEEE-GGG----TTT---------S---

Organism: Thelohanellus kitauei (NCBI:txid669202)

Solvent-accessible surface area (backbone atoms only — not comparable to full-atom values): 6780 Å² total; per-residue (Å²): 137,90,78,82,92,76,92,79,84,76,87,68,86,76,80,43,71,50,73,53,70,46,93,59,94,81,53,51,69,52,77,43,82,37,100,59,80,46,36,70,55,51,52,51,50,44,64,74,76,47,64,88,80,43,78,46,78,45,59,70,50,76,52,52,68,70,43,62,82,70,29,57,62,43,39,47,67,81,85,66,72,68,69,43,88,88,74,72,50,81,67,85,60,94,79,54,80,67,74,133

Sequence (100 aa):
MGKNKQDRGHSVNRAWVHGDVERTEERRLFLIEVPDRTEATLLGIIRTHVLPGSIIMTDCFRSYHNLNEFYTHFTVNHSNTFKDPETGAHTNSRGNLECP

pLDDT: mean 76.08, std 20.41, range [35.56, 95.5]

Foldseek 3Di:
DDDDDDPDDDPPVDWDWDKDWDPDPVGDIDIDTFPDLALVRVVVVCPVPPDFADEEEEAPDPSCPCVVVTYNYFHDYPPPQPQPPPPSDRPPPPDDRDDD

Radius of gyration: 17.92 Å; Cα contacts (8 Å, |Δi|>4): 102; chains: 1; bounding box: 56×33×37 Å